Protein AF-M0MT08-F1 (afdb_monomer_lite)

InterPro domains:
  IPR055684 Domain of unknown function DUF7260 [PF23921] (2-94)

pLDDT: mean 84.75, std 11.11, range [57.97, 98.0]

Organism: NCBI:txid1227456

Structure (mmCIF, N/CA/C/O backbone):
data_AF-M0MT08-F1
#
_entry.id   AF-M0MT08-F1
#
loop_
_atom_site.group_PDB
_atom_site.id
_atom_site.type_symbol
_atom_site.label_atom_id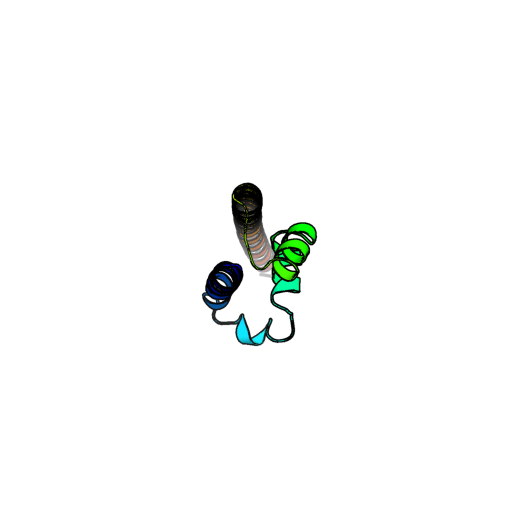
_atom_site.label_alt_id
_atom_site.label_comp_id
_atom_site.label_asym_id
_atom_site.label_entity_id
_atom_site.label_seq_id
_atom_site.pdbx_PDB_ins_code
_atom_site.Cartn_x
_atom_site.Cartn_y
_atom_site.Cartn_z
_atom_site.occupancy
_atom_site.B_iso_or_equiv
_atom_site.auth_seq_id
_atom_site.auth_comp_id
_atom_site.auth_asym_id
_atom_site.auth_atom_id
_atom_site.pdbx_PDB_model_num
ATOM 1 N N . MET A 1 1 ? 16.582 -10.942 -11.932 1.00 72.19 1 MET A N 1
ATOM 2 C CA . MET A 1 1 ? 16.510 -9.639 -11.219 1.00 72.19 1 MET A CA 1
ATOM 3 C C . MET A 1 1 ? 15.065 -9.329 -10.863 1.00 72.19 1 MET A C 1
ATOM 5 O O . MET A 1 1 ? 14.797 -9.152 -9.687 1.00 72.19 1 MET A O 1
ATOM 9 N N . VAL A 1 2 ? 14.155 -9.330 -11.844 1.00 79.88 2 VAL A N 1
ATOM 10 C CA . VAL A 1 2 ? 12.704 -9.166 -11.630 1.00 79.88 2 VAL A CA 1
ATOM 11 C C . VAL A 1 2 ? 12.132 -10.197 -10.657 1.00 79.88 2 VAL A C 1
ATOM 13 O O . VAL A 1 2 ? 11.512 -9.804 -9.682 1.00 79.88 2 VAL A O 1
ATOM 16 N N . GLU A 1 3 ? 12.502 -11.469 -10.804 1.00 81.81 3 GLU A N 1
ATOM 17 C CA . GLU A 1 3 ? 12.125 -12.543 -9.868 1.00 81.81 3 GLU A CA 1
ATOM 18 C C . GLU A 1 3 ? 12.474 -12.235 -8.396 1.00 81.81 3 GLU A C 1
ATOM 20 O O . GLU A 1 3 ? 11.737 -12.583 -7.486 1.00 81.81 3 GLU A O 1
ATOM 25 N N . ARG A 1 4 ? 13.573 -11.511 -8.123 1.00 84.81 4 ARG A N 1
ATOM 26 C CA . ARG A 1 4 ? 13.910 -11.107 -6.743 1.00 84.81 4 ARG A CA 1
ATOM 27 C C . ARG A 1 4 ? 12.969 -10.031 -6.204 1.00 84.81 4 ARG A C 1
ATOM 29 O O . ARG A 1 4 ? 12.756 -9.983 -5.000 1.00 84.81 4 ARG A O 1
ATOM 36 N N . ILE A 1 5 ? 12.466 -9.153 -7.071 1.00 81.38 5 ILE A N 1
ATOM 37 C CA . ILE A 1 5 ? 11.478 -8.128 -6.708 1.00 81.38 5 ILE A CA 1
ATOM 38 C C . ILE A 1 5 ? 10.132 -8.799 -6.460 1.00 81.38 5 ILE A C 1
ATOM 40 O O . ILE A 1 5 ? 9.492 -8.506 -5.459 1.00 81.38 5 ILE A O 1
ATOM 44 N N . GLU A 1 6 ? 9.746 -9.722 -7.337 1.00 83.06 6 GLU A N 1
ATOM 45 C CA . GLU A 1 6 ? 8.537 -10.535 -7.201 1.00 83.06 6 GLU A CA 1
ATOM 46 C C . GLU A 1 6 ? 8.548 -11.327 -5.891 1.00 83.06 6 GLU A C 1
ATOM 48 O O . GLU A 1 6 ? 7.615 -11.196 -5.105 1.00 83.06 6 GLU A O 1
ATOM 53 N N . ASN A 1 7 ? 9.641 -12.035 -5.591 1.00 84.56 7 ASN A N 1
ATOM 54 C CA . ASN A 1 7 ? 9.786 -12.774 -4.336 1.00 84.56 7 ASN A CA 1
ATOM 55 C C . ASN A 1 7 ? 9.740 -11.851 -3.116 1.00 84.56 7 ASN A C 1
ATOM 57 O O . ASN A 1 7 ? 9.002 -12.129 -2.182 1.00 84.56 7 ASN A O 1
ATOM 61 N N . ALA A 1 8 ? 10.472 -10.731 -3.124 1.00 84.38 8 ALA A N 1
ATOM 62 C CA . ALA A 1 8 ? 10.457 -9.794 -2.000 1.00 84.38 8 ALA A CA 1
ATOM 63 C C . ALA A 1 8 ? 9.064 -9.180 -1.775 1.00 84.38 8 ALA A C 1
ATOM 65 O O . ALA A 1 8 ? 8.632 -9.007 -0.640 1.00 84.38 8 ALA A O 1
ATOM 66 N N . PHE A 1 9 ? 8.347 -8.862 -2.852 1.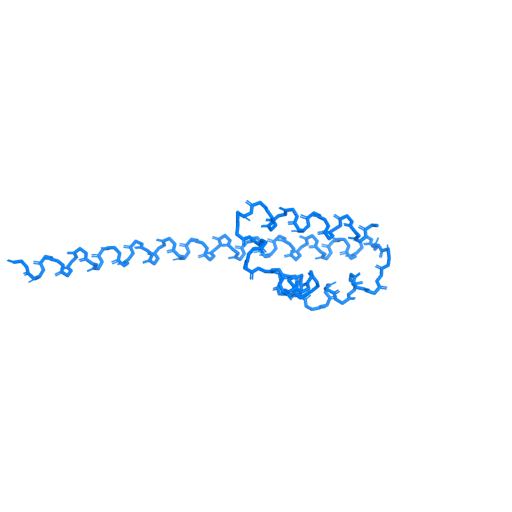00 80.75 9 PHE A N 1
ATOM 67 C CA . PHE A 1 9 ? 6.978 -8.363 -2.778 1.00 80.75 9 PHE A CA 1
ATOM 68 C C . PHE A 1 9 ? 6.025 -9.436 -2.240 1.00 80.75 9 PHE A C 1
ATOM 70 O O . PHE A 1 9 ? 5.241 -9.177 -1.329 1.00 80.75 9 PHE A O 1
ATOM 77 N N . GLN A 1 10 ? 6.144 -10.664 -2.737 1.00 79.88 10 GLN A N 1
ATOM 78 C CA . GLN A 1 10 ? 5.358 -11.789 -2.255 1.00 79.88 10 GLN A CA 1
ATOM 79 C C . GLN A 1 10 ? 5.655 -12.101 -0.782 1.00 79.88 10 GLN A C 1
ATOM 81 O O . GLN A 1 10 ? 4.722 -12.346 -0.034 1.00 79.88 10 GLN A O 1
ATOM 86 N N . GLU A 1 11 ? 6.906 -12.019 -0.329 1.00 81.12 11 GLU A N 1
ATOM 87 C CA . GLU A 1 11 ? 7.276 -12.168 1.085 1.00 81.12 11 GLU A CA 1
ATOM 88 C C . GLU A 1 11 ? 6.589 -11.120 1.972 1.00 81.12 11 GLU A C 1
ATOM 90 O O . GLU A 1 11 ? 6.066 -11.477 3.022 1.00 81.12 11 GLU A O 1
ATOM 95 N N . THR A 1 12 ? 6.505 -9.852 1.541 1.00 76.31 12 THR A N 1
ATOM 96 C CA . THR A 1 12 ? 5.788 -8.819 2.320 1.00 76.31 12 THR A CA 1
ATOM 97 C C . THR A 1 12 ? 4.292 -9.085 2.451 1.00 76.31 12 THR A C 1
ATOM 99 O O . THR A 1 12 ? 3.667 -8.647 3.413 1.00 76.31 12 THR A O 1
ATOM 102 N N . LEU A 1 13 ? 3.722 -9.801 1.488 1.00 73.38 13 LEU A N 1
ATOM 103 C CA . LEU A 1 13 ? 2.314 -10.163 1.471 1.00 73.38 13 LEU A CA 1
ATOM 104 C C . LEU A 1 13 ? 2.066 -11.461 2.251 1.00 73.38 13 LEU A C 1
ATOM 106 O O . LEU A 1 13 ? 1.140 -11.527 3.053 1.00 73.38 13 LEU A O 1
ATOM 110 N N . LEU A 1 14 ? 2.941 -12.456 2.097 1.00 61.31 14 LEU A N 1
ATOM 111 C CA . LEU A 1 14 ? 2.907 -13.733 2.814 1.00 61.31 14 LEU A CA 1
ATOM 112 C C . LEU A 1 14 ? 3.268 -13.622 4.303 1.00 61.31 14 LEU A C 1
ATOM 114 O O . LEU A 1 14 ? 2.958 -14.541 5.055 1.00 61.31 14 LEU A O 1
ATOM 118 N N . ASP A 1 15 ? 3.863 -12.512 4.749 1.00 63.16 15 ASP A N 1
ATOM 119 C CA . ASP A 1 15 ? 3.986 -12.186 6.181 1.00 63.16 15 ASP A CA 1
ATOM 120 C C . ASP A 1 15 ? 2.610 -11.935 6.841 1.00 63.16 15 ASP A C 1
ATOM 122 O O . ASP A 1 15 ? 2.485 -11.877 8.063 1.00 63.16 15 ASP A O 1
ATOM 126 N N . THR A 1 16 ? 1.536 -11.845 6.044 1.00 60.66 16 THR A N 1
ATOM 127 C CA . THR A 1 16 ? 0.157 -11.902 6.538 1.00 60.66 16 THR A CA 1
ATOM 128 C C . THR A 1 16 ? -0.416 -13.310 6.369 1.00 60.66 16 THR A C 1
ATOM 130 O O . THR A 1 16 ? -0.458 -13.868 5.273 1.00 60.66 16 THR A O 1
ATOM 133 N N . ASN A 1 17 ? -0.903 -13.884 7.472 1.00 59.88 17 ASN A N 1
ATOM 134 C CA . ASN A 1 17 ? -1.355 -15.280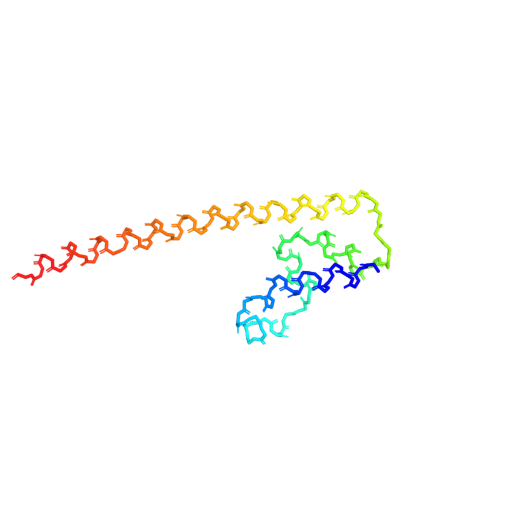 7.588 1.00 59.88 17 ASN A CA 1
ATOM 135 C C . ASN A 1 17 ? -2.518 -15.674 6.640 1.00 59.88 17 ASN A C 1
ATOM 137 O O . ASN A 1 17 ? -2.908 -16.836 6.618 1.00 59.88 17 ASN A O 1
ATOM 141 N N . HIS A 1 18 ? -3.086 -14.720 5.890 1.00 61.09 18 HIS A N 1
ATOM 142 C CA . HIS A 1 18 ? -4.284 -14.880 5.054 1.00 61.09 18 HIS A CA 1
ATOM 143 C C . HIS A 1 18 ? -4.046 -14.621 3.561 1.00 61.09 18 HIS A C 1
ATOM 145 O O . HIS A 1 18 ? -4.956 -14.825 2.759 1.00 61.09 18 HIS A O 1
ATOM 151 N N . TYR A 1 19 ? -2.843 -14.204 3.149 1.00 61.22 19 TYR A N 1
ATOM 152 C CA . TYR A 1 19 ? -2.618 -13.805 1.757 1.00 61.22 19 TYR A CA 1
ATOM 153 C C . TYR A 1 19 ? -2.850 -14.949 0.761 1.00 61.22 19 TYR A C 1
ATOM 155 O O . TYR A 1 19 ? -3.458 -14.751 -0.287 1.00 61.22 19 TYR A O 1
ATOM 163 N N . ALA A 1 20 ? -2.421 -16.165 1.109 1.00 61.25 20 ALA A N 1
ATOM 164 C CA . ALA A 1 20 ? -2.617 -17.343 0.267 1.00 61.25 20 ALA A CA 1
ATOM 165 C C . ALA A 1 20 ? -4.092 -17.764 0.128 1.00 61.25 20 ALA A C 1
ATOM 167 O O . ALA A 1 20 ? -4.417 -18.447 -0.835 1.00 61.25 20 ALA A O 1
ATOM 168 N N . ASP A 1 21 ? -4.971 -17.354 1.046 1.00 65.25 21 ASP A N 1
ATOM 169 C CA . ASP A 1 21 ? -6.397 -17.696 1.010 1.00 65.25 21 ASP A CA 1
ATOM 170 C C . ASP A 1 21 ? -7.235 -16.589 0.346 1.00 65.25 21 ASP A C 1
ATOM 172 O O . ASP A 1 21 ? -8.189 -16.887 -0.369 1.00 65.25 21 ASP A O 1
ATOM 176 N N . GLU A 1 22 ? -6.873 -15.315 0.541 1.00 62.31 22 GLU A N 1
ATOM 177 C CA . GLU A 1 22 ? -7.611 -14.165 -0.009 1.00 62.31 22 GLU A CA 1
ATOM 178 C C . GLU A 1 22 ? -7.142 -13.726 -1.406 1.00 62.31 22 GLU A C 1
ATOM 180 O O . GLU A 1 22 ? -7.935 -13.167 -2.162 1.00 62.31 22 GLU A O 1
ATOM 185 N N . TYR A 1 23 ? -5.877 -13.970 -1.773 1.00 61.78 23 TYR A N 1
ATOM 186 C CA . TYR A 1 23 ? -5.262 -13.395 -2.981 1.00 61.78 23 TYR A CA 1
ATOM 187 C C . TYR A 1 23 ? -4.733 -14.431 -3.984 1.00 61.78 23 TYR A C 1
ATOM 189 O O . TYR A 1 23 ? -4.112 -14.047 -4.975 1.00 61.78 23 TYR A O 1
ATOM 197 N N . ASN A 1 24 ? -4.985 -15.731 -3.780 1.00 61.44 24 ASN A N 1
ATOM 198 C CA . ASN A 1 24 ? -4.445 -16.801 -4.638 1.00 61.44 24 ASN A CA 1
ATOM 199 C C . ASN A 1 24 ? -4.881 -16.707 -6.110 1.00 61.44 24 ASN A C 1
ATOM 201 O O . ASN A 1 24 ? -4.182 -17.190 -6.999 1.00 61.44 24 ASN A O 1
ATOM 205 N N . ASP A 1 25 ? -6.041 -16.096 -6.362 1.00 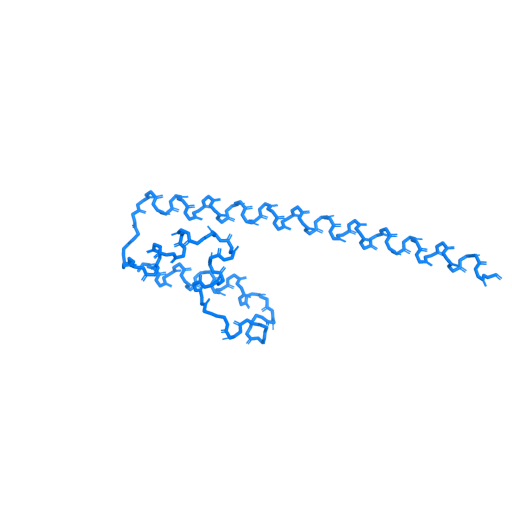65.19 25 ASP A N 1
ATOM 206 C CA . ASP A 1 25 ? -6.606 -15.975 -7.706 1.00 65.19 25 ASP A CA 1
ATOM 207 C C . ASP A 1 25 ? -6.068 -14.755 -8.477 1.00 65.19 25 ASP A C 1
ATOM 209 O O . ASP A 1 25 ? -6.211 -14.694 -9.700 1.00 65.19 25 ASP A O 1
ATOM 213 N N . ALA A 1 26 ? -5.431 -13.794 -7.796 1.00 69.62 26 ALA A N 1
ATOM 214 C CA . ALA A 1 26 ? -4.876 -12.598 -8.425 1.00 69.62 26 ALA A CA 1
ATOM 215 C C . ALA A 1 26 ? -3.445 -12.846 -8.924 1.00 69.62 26 ALA A C 1
ATOM 217 O O . ALA A 1 26 ? -2.589 -13.391 -8.221 1.00 69.62 26 ALA A O 1
ATOM 218 N N . SER A 1 27 ? -3.142 -12.400 -10.144 1.00 82.88 27 SER A N 1
ATOM 219 C CA . SER A 1 27 ? -1.765 -12.434 -10.643 1.00 82.88 27 SER A CA 1
ATOM 220 C C . SER A 1 27 ? -0.879 -11.500 -9.815 1.00 82.88 27 SER A C 1
ATOM 222 O O . SER A 1 27 ? -1.279 -10.382 -9.498 1.00 82.88 27 SER A O 1
ATOM 224 N N . ILE A 1 28 ? 0.381 -11.880 -9.570 1.00 81.62 28 ILE A N 1
ATOM 225 C CA . ILE A 1 28 ? 1.361 -11.004 -8.905 1.00 81.62 28 ILE A CA 1
ATOM 226 C C . ILE A 1 28 ? 1.445 -9.607 -9.545 1.00 81.62 28 ILE A C 1
ATOM 228 O O . ILE A 1 28 ? 1.613 -8.610 -8.848 1.00 81.62 28 ILE A O 1
ATOM 232 N N . TYR A 1 29 ? 1.256 -9.499 -10.865 1.00 87.75 29 TYR A N 1
ATOM 233 C CA . TYR A 1 29 ? 1.265 -8.212 -11.563 1.00 87.75 29 TYR A CA 1
ATOM 234 C C . TYR A 1 29 ? -0.004 -7.385 -11.351 1.00 87.75 29 TYR A C 1
ATOM 236 O O . TYR A 1 29 ? 0.064 -6.163 -11.453 1.00 87.75 29 TYR A O 1
ATOM 244 N N . GLU A 1 30 ? -1.144 -8.014 -11.064 1.00 86.62 30 GLU A N 1
ATOM 245 C CA . GLU A 1 30 ? -2.371 -7.304 -10.685 1.00 86.62 30 GLU A CA 1
ATOM 246 C C . GLU A 1 30 ? -2.204 -6.691 -9.298 1.00 86.62 30 GLU A C 1
ATOM 248 O O . GLU A 1 30 ? -2.474 -5.504 -9.119 1.00 86.62 30 GLU A O 1
ATOM 253 N N . THR A 1 31 ? -1.635 -7.445 -8.355 1.00 84.62 31 THR A N 1
ATOM 254 C CA . THR A 1 31 ? -1.317 -6.932 -7.018 1.00 84.62 31 THR A CA 1
ATOM 255 C C . THR A 1 31 ? -0.264 -5.823 -7.081 1.00 84.62 31 THR A C 1
ATOM 257 O O . THR A 1 31 ? -0.446 -4.763 -6.490 1.00 84.62 31 THR A O 1
ATOM 260 N N . ILE A 1 32 ? 0.804 -5.990 -7.870 1.00 87.88 32 ILE A N 1
ATOM 261 C CA . ILE A 1 32 ? 1.797 -4.924 -8.092 1.00 87.88 32 ILE A CA 1
ATOM 262 C C . ILE A 1 32 ? 1.156 -3.695 -8.751 1.00 87.88 32 ILE A C 1
ATOM 264 O O . ILE A 1 32 ? 1.513 -2.569 -8.410 1.00 87.88 32 ILE A O 1
ATOM 268 N N . ALA A 1 33 ? 0.226 -3.872 -9.692 1.00 90.56 33 ALA A N 1
ATOM 269 C CA . ALA A 1 33 ? -0.457 -2.751 -10.333 1.00 90.56 33 ALA A CA 1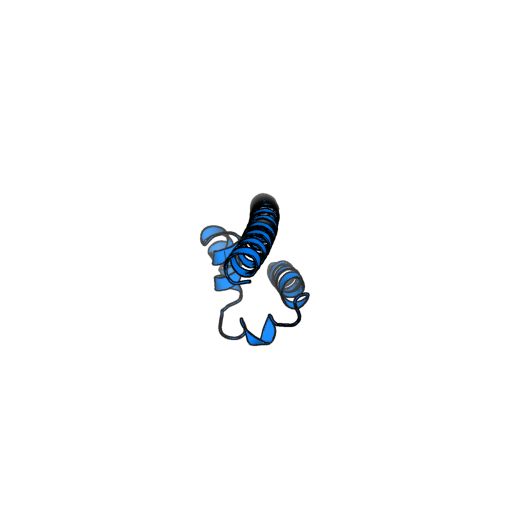
ATOM 270 C C . ALA A 1 33 ? -1.352 -1.987 -9.352 1.00 90.56 33 ALA A C 1
ATOM 272 O O . ALA A 1 33 ? -1.405 -0.760 -9.427 1.00 90.56 33 ALA A O 1
ATOM 273 N N . ALA A 1 34 ? -2.026 -2.692 -8.444 1.00 86.00 34 ALA A N 1
ATOM 274 C CA . ALA A 1 34 ? -2.821 -2.080 -7.385 1.00 86.00 34 ALA A CA 1
ATOM 275 C C . ALA A 1 34 ? -1.944 -1.292 -6.397 1.00 86.00 34 ALA A C 1
ATOM 277 O O . ALA A 1 34 ? -2.325 -0.208 -5.968 1.00 86.00 34 ALA A O 1
ATOM 278 N N . GLU A 1 35 ? -0.757 -1.812 -6.083 1.00 84.56 35 GLU A N 1
ATOM 279 C CA . GLU A 1 35 ? 0.131 -1.259 -5.056 1.00 84.56 35 GLU A CA 1
ATOM 280 C C . GLU A 1 35 ? 1.059 -0.151 -5.563 1.00 84.56 35 GLU A C 1
ATOM 282 O O . GLU A 1 35 ? 1.227 0.886 -4.925 1.00 84.56 35 GLU A O 1
ATOM 287 N N . PHE A 1 36 ? 1.698 -0.364 -6.712 1.00 88.56 36 PHE A N 1
ATOM 288 C CA . PHE A 1 36 ? 2.729 0.521 -7.266 1.00 88.56 36 PHE A CA 1
ATOM 289 C C . PHE A 1 36 ? 2.287 1.197 -8.568 1.00 88.56 36 PHE A C 1
ATOM 291 O O . PHE A 1 36 ? 3.026 1.989 -9.156 1.00 88.56 36 PHE A O 1
ATOM 298 N N . GLY A 1 37 ? 1.072 0.912 -9.024 1.00 90.31 37 GLY A N 1
ATOM 299 C CA . GLY A 1 37 ? 0.505 1.470 -10.239 1.00 90.31 37 GLY A CA 1
ATOM 300 C C . GLY A 1 37 ? 0.782 0.628 -11.494 1.00 90.31 37 GLY A C 1
ATOM 301 O O . GLY A 1 37 ? 1.759 -0.127 -11.583 1.00 90.31 37 GLY A O 1
ATOM 302 N N . PRO A 1 38 ? -0.056 0.793 -12.534 1.00 91.44 38 PRO A N 1
ATOM 303 C CA . PRO A 1 38 ? -0.045 -0.061 -13.722 1.00 91.44 38 PRO A CA 1
ATOM 304 C C . PRO A 1 38 ? 1.231 0.076 -14.562 1.00 91.44 38 PRO A C 1
ATOM 306 O O . PRO A 1 38 ? 1.643 -0.881 -15.215 1.00 91.44 38 PRO A O 1
ATOM 309 N N . ALA A 1 39 ? 1.884 1.243 -14.538 1.00 90.31 39 ALA A N 1
ATOM 310 C CA . ALA A 1 39 ? 3.120 1.473 -15.282 1.00 90.31 39 ALA A CA 1
ATOM 311 C C . ALA A 1 39 ? 4.270 0.597 -14.760 1.00 90.31 39 ALA A C 1
ATOM 313 O O . ALA A 1 39 ? 4.983 -0.020 -15.550 1.00 90.31 39 ALA A O 1
ATOM 314 N N . ILE A 1 40 ? 4.418 0.492 -13.436 1.00 90.00 40 ILE A N 1
ATOM 315 C CA . ILE A 1 40 ? 5.466 -0.322 -12.810 1.00 90.00 40 ILE A CA 1
ATOM 316 C C . ILE A 1 40 ? 5.207 -1.808 -13.065 1.00 90.00 40 ILE A C 1
ATOM 318 O O . ILE A 1 40 ? 6.118 -2.519 -13.491 1.00 90.00 40 ILE A O 1
ATOM 322 N N . ALA A 1 41 ? 3.960 -2.261 -12.905 1.00 90.75 41 ALA A N 1
ATOM 323 C CA . ALA A 1 41 ? 3.573 -3.637 -13.214 1.00 90.75 41 ALA A CA 1
ATOM 324 C C . ALA A 1 41 ? 3.857 -4.010 -14.678 1.00 90.75 41 ALA A C 1
ATOM 326 O O . ALA A 1 41 ? 4.412 -5.073 -14.959 1.00 90.75 41 ALA A O 1
ATOM 327 N N . HIS A 1 42 ? 3.526 -3.118 -15.616 1.00 89.94 42 HIS A N 1
ATOM 328 C CA . HIS A 1 42 ? 3.773 -3.332 -17.039 1.00 89.94 42 HIS A CA 1
ATOM 329 C C . HIS A 1 42 ? 5.265 -3.478 -17.349 1.00 89.94 42 HIS A C 1
ATOM 331 O O . HIS A 1 42 ? 5.666 -4.409 -18.049 1.00 89.94 42 HIS A O 1
ATOM 337 N N . VAL A 1 43 ? 6.093 -2.587 -16.799 1.00 89.25 43 VAL A N 1
ATOM 338 C CA . VAL A 1 43 ? 7.542 -2.618 -17.015 1.00 89.25 43 VAL A CA 1
ATOM 339 C C . VAL A 1 43 ? 8.155 -3.885 -16.418 1.00 89.25 43 VAL A C 1
ATOM 341 O O . VAL A 1 43 ? 8.959 -4.530 -17.092 1.00 89.25 43 VAL A O 1
ATOM 344 N N . LEU A 1 44 ? 7.755 -4.285 -15.208 1.00 87.38 44 LEU A N 1
ATOM 345 C CA . LEU A 1 44 ? 8.238 -5.521 -14.582 1.00 87.38 44 LEU A CA 1
ATOM 346 C C . LEU A 1 44 ? 7.864 -6.764 -15.395 1.00 87.38 44 LEU A C 1
ATOM 348 O O . LEU A 1 44 ? 8.704 -7.636 -15.584 1.00 87.38 44 LEU A O 1
ATOM 352 N N . ARG A 1 45 ? 6.653 -6.806 -15.958 1.00 88.50 45 ARG A N 1
ATOM 353 C CA . ARG A 1 45 ? 6.191 -7.927 -16.789 1.00 88.50 45 ARG A CA 1
ATOM 354 C C . ARG A 1 45 ? 6.964 -8.074 -18.106 1.00 88.50 45 ARG A C 1
ATOM 356 O O . ARG A 1 45 ? 7.068 -9.178 -18.633 1.00 88.50 45 ARG A O 1
ATOM 363 N N . GLN A 1 46 ? 7.452 -6.974 -18.679 1.00 86.75 46 GLN A N 1
ATOM 364 C CA . GLN A 1 46 ? 8.102 -6.973 -19.997 1.00 86.75 46 GLN A CA 1
ATOM 365 C C . GLN A 1 46 ? 9.625 -7.100 -19.952 1.00 86.75 46 GLN A C 1
ATOM 367 O O . GLN A 1 46 ? 10.232 -7.493 -20.948 1.00 86.75 46 GLN A O 1
ATOM 372 N N . ASN A 1 47 ? 10.256 -6.735 -18.837 1.00 79.44 47 ASN A N 1
ATOM 373 C CA . ASN A 1 47 ? 11.707 -6.613 -18.761 1.00 79.44 47 ASN A CA 1
ATOM 374 C C . ASN A 1 47 ? 12.312 -7.735 -17.921 1.00 79.44 47 ASN A C 1
ATOM 376 O O . ASN A 1 47 ? 11.844 -8.038 -16.835 1.00 79.44 47 ASN A O 1
ATOM 380 N N . THR A 1 48 ? 13.424 -8.309 -18.375 1.00 74.69 48 THR A N 1
ATOM 381 C CA . THR A 1 48 ? 14.228 -9.257 -17.580 1.00 74.69 48 THR A CA 1
ATOM 382 C C . THR A 1 48 ? 15.302 -8.553 -16.738 1.00 74.69 48 THR A C 1
ATOM 384 O O . THR A 1 48 ? 15.858 -9.134 -15.796 1.00 74.69 48 THR A O 1
ATOM 387 N N . HIS A 1 49 ? 15.565 -7.276 -17.040 1.00 81.75 49 HIS A N 1
ATOM 388 C CA . HIS A 1 49 ? 16.573 -6.432 -16.406 1.00 81.75 49 HIS A CA 1
ATOM 389 C C . HIS A 1 49 ? 15.954 -5.160 -15.823 1.00 81.75 49 HIS A C 1
ATOM 391 O O . HIS A 1 49 ? 15.063 -4.560 -16.413 1.00 81.75 49 HIS A O 1
ATOM 397 N N . ILE A 1 50 ? 16.470 -4.737 -14.669 1.00 82.81 50 ILE A N 1
ATOM 398 C CA . ILE A 1 50 ? 16.044 -3.519 -13.977 1.00 82.81 50 ILE A CA 1
ATOM 399 C C . ILE A 1 50 ? 17.137 -2.470 -14.152 1.00 82.81 50 ILE A C 1
ATOM 401 O O . ILE A 1 50 ? 18.281 -2.710 -13.763 1.00 82.81 50 ILE A O 1
ATOM 405 N N . SER A 1 51 ? 16.793 -1.323 -14.738 1.00 88.06 51 SER A N 1
ATOM 406 C CA . SER A 1 51 ? 17.691 -0.169 -14.774 1.00 88.06 51 SER A CA 1
ATOM 407 C C . SER A 1 51 ? 17.731 0.535 -13.407 1.00 88.06 51 SER A C 1
ATOM 409 O O . SER A 1 51 ? 16.770 0.432 -12.639 1.00 88.06 51 SER A O 1
ATOM 411 N N . PRO A 1 52 ? 18.799 1.287 -13.089 1.00 89.44 52 PRO A N 1
ATOM 412 C CA . PRO A 1 52 ? 18.867 2.078 -11.854 1.00 89.44 52 PRO A CA 1
ATOM 413 C C . PRO A 1 52 ? 17.700 3.069 -11.687 1.00 89.44 52 PRO A C 1
ATOM 415 O O . PRO A 1 52 ? 17.175 3.242 -10.586 1.00 89.44 52 PRO A O 1
ATOM 418 N N . ASP A 1 53 ? 17.241 3.671 -12.786 1.00 89.69 53 ASP A N 1
ATOM 419 C CA . ASP A 1 53 ? 16.113 4.611 -12.773 1.00 89.69 53 ASP A CA 1
ATOM 420 C C . ASP A 1 53 ? 14.794 3.907 -12.434 1.00 89.69 53 ASP A C 1
ATOM 422 O O . ASP A 1 53 ? 13.998 4.394 -11.625 1.00 89.69 53 ASP A O 1
ATOM 426 N N . LEU A 1 54 ? 14.581 2.712 -12.996 1.00 86.25 54 LEU A N 1
ATOM 427 C CA . LEU A 1 54 ? 13.422 1.885 -12.674 1.00 86.25 54 LEU A CA 1
ATOM 428 C C . LEU A 1 54 ? 13.470 1.411 -11.218 1.00 86.25 54 LEU A C 1
ATOM 430 O O . LEU A 1 54 ? 12.450 1.430 -10.535 1.00 86.25 54 LEU A O 1
ATOM 434 N N . GLN A 1 55 ? 14.648 1.037 -10.717 1.00 88.81 55 GLN A N 1
ATOM 435 C CA . GLN A 1 55 ? 14.824 0.672 -9.312 1.00 88.81 55 GLN A CA 1
ATOM 436 C C . GLN A 1 55 ? 14.448 1.829 -8.377 1.00 88.81 55 GLN A C 1
ATOM 438 O O . GLN A 1 55 ? 13.745 1.613 -7.391 1.00 88.81 55 GLN A O 1
ATOM 443 N N . THR A 1 56 ? 14.883 3.049 -8.699 1.00 92.38 56 THR A N 1
ATOM 444 C CA . THR A 1 56 ? 14.535 4.260 -7.937 1.00 92.38 56 THR A CA 1
ATOM 445 C C . THR A 1 56 ? 13.028 4.499 -7.958 1.00 92.38 56 THR A C 1
ATOM 447 O O . THR A 1 56 ? 12.420 4.712 -6.913 1.00 92.38 56 THR A O 1
ATOM 450 N N . THR A 1 57 ? 12.411 4.353 -9.131 1.00 91.19 57 THR A N 1
ATOM 451 C CA . THR A 1 57 ? 10.961 4.501 -9.313 1.00 91.19 57 THR A CA 1
ATOM 452 C C . THR A 1 57 ? 10.169 3.494 -8.471 1.00 91.19 57 THR A C 1
ATOM 454 O O . THR A 1 57 ? 9.236 3.878 -7.770 1.00 91.19 57 THR A O 1
ATOM 457 N N . ILE A 1 58 ? 10.562 2.215 -8.480 1.00 88.19 58 ILE A N 1
ATOM 458 C CA . ILE A 1 58 ? 9.930 1.162 -7.666 1.00 88.19 58 ILE A CA 1
ATOM 459 C C . ILE A 1 58 ? 10.088 1.463 -6.173 1.00 88.19 58 ILE A C 1
ATOM 461 O O . ILE A 1 58 ? 9.133 1.334 -5.410 1.00 88.19 58 ILE A O 1
ATOM 465 N N . LEU A 1 59 ? 11.280 1.887 -5.750 1.00 90.81 59 LEU A N 1
ATOM 466 C CA . LEU A 1 59 ? 11.547 2.208 -4.351 1.00 90.81 59 LEU A CA 1
ATOM 467 C C . LEU A 1 59 ? 10.681 3.373 -3.857 1.00 90.81 59 LEU A C 1
ATOM 469 O O . LEU A 1 59 ? 10.172 3.331 -2.735 1.00 90.81 59 LEU A O 1
ATOM 473 N N . ASP A 1 60 ? 10.514 4.413 -4.666 1.00 93.50 60 ASP A N 1
ATOM 474 C CA . ASP A 1 60 ? 9.703 5.565 -4.283 1.00 93.50 60 ASP A CA 1
ATOM 475 C C . ASP A 1 60 ? 8.207 5.237 -4.273 1.00 93.50 60 ASP A C 1
ATOM 477 O O . ASP A 1 60 ? 7.516 5.634 -3.331 1.00 93.50 60 ASP A O 1
ATOM 481 N N . ALA A 1 61 ? 7.727 4.422 -5.219 1.00 91.00 61 ALA A N 1
ATOM 482 C CA . ALA A 1 61 ? 6.367 3.884 -5.186 1.00 91.00 61 ALA A CA 1
ATOM 483 C C . ALA A 1 61 ? 6.115 3.052 -3.916 1.00 91.00 61 ALA A C 1
ATOM 485 O O . ALA A 1 61 ? 5.129 3.276 -3.216 1.00 91.00 61 ALA A O 1
ATOM 486 N N . ALA A 1 62 ? 7.048 2.172 -3.542 1.00 88.81 62 ALA A N 1
ATOM 487 C CA . ALA A 1 62 ? 6.936 1.369 -2.326 1.00 88.81 62 ALA A CA 1
ATOM 488 C C . ALA A 1 62 ? 6.899 2.228 -1.048 1.00 88.81 62 ALA A C 1
ATOM 490 O O . ALA A 1 62 ? 6.083 1.991 -0.152 1.00 88.81 62 ALA A O 1
ATOM 491 N N . LYS A 1 63 ? 7.738 3.272 -0.961 1.00 92.12 63 LYS A N 1
ATOM 492 C CA . LYS A 1 63 ? 7.699 4.229 0.160 1.00 92.12 63 LYS A CA 1
ATOM 493 C C . LYS A 1 63 ? 6.372 4.977 0.225 1.00 92.12 63 LYS A C 1
ATOM 495 O O . LYS A 1 63 ? 5.893 5.243 1.328 1.00 92.12 63 LYS A O 1
ATOM 500 N N . GLN A 1 64 ? 5.813 5.354 -0.921 1.00 92.44 64 GLN A N 1
ATOM 501 C CA . GLN A 1 64 ? 4.537 6.057 -0.983 1.00 92.44 64 GLN A CA 1
ATOM 502 C C . GLN A 1 64 ? 3.395 5.152 -0.510 1.00 92.44 64 GLN A C 1
ATOM 504 O O . GLN A 1 64 ? 2.695 5.525 0.431 1.00 92.44 64 GLN A O 1
ATOM 509 N N . ALA A 1 65 ? 3.302 3.932 -1.043 1.00 88.44 65 ALA A N 1
ATOM 510 C CA . ALA A 1 65 ? 2.314 2.939 -0.621 1.00 88.44 65 ALA A CA 1
ATOM 511 C C . ALA A 1 65 ? 2.405 2.636 0.890 1.00 88.44 65 ALA A C 1
ATOM 513 O O . ALA A 1 65 ? 1.396 2.529 1.586 1.00 88.44 65 ALA A O 1
ATOM 514 N N . TYR A 1 66 ? 3.621 2.565 1.447 1.00 89.75 66 TYR A N 1
ATOM 515 C CA . TYR A 1 66 ? 3.820 2.425 2.894 1.00 89.75 66 TYR A CA 1
ATOM 516 C C . TYR A 1 66 ? 3.255 3.612 3.696 1.00 89.75 66 TYR A C 1
ATOM 518 O O . TYR A 1 66 ? 2.592 3.413 4.716 1.00 89.75 66 TYR A O 1
ATOM 526 N N . ARG A 1 67 ? 3.498 4.853 3.255 1.00 93.62 67 ARG A N 1
ATOM 527 C CA . ARG A 1 67 ? 2.975 6.056 3.930 1.00 93.62 67 ARG A CA 1
ATOM 528 C C . ARG A 1 67 ? 1.452 6.102 3.894 1.00 93.62 67 ARG A C 1
ATOM 530 O O . ARG A 1 67 ? 0.845 6.428 4.912 1.00 93.62 67 ARG A O 1
ATOM 537 N N . GLU A 1 68 ? 0.861 5.765 2.754 1.00 91.62 68 GLU A N 1
ATOM 538 C CA . GLU A 1 68 ? -0.590 5.718 2.567 1.00 91.62 68 GLU A CA 1
ATOM 539 C C . GLU A 1 68 ? -1.231 4.681 3.486 1.00 91.62 68 GLU A C 1
ATOM 541 O O . GLU A 1 68 ? -2.130 5.029 4.250 1.00 91.62 68 GLU A O 1
ATOM 546 N N . ARG A 1 69 ? -0.698 3.453 3.526 1.00 89.94 69 ARG A N 1
ATOM 547 C CA . ARG A 1 69 ? -1.159 2.417 4.463 1.00 89.94 69 ARG A CA 1
ATOM 548 C C . ARG A 1 69 ? -1.041 2.837 5.918 1.00 89.94 69 ARG A C 1
ATOM 550 O O . ARG A 1 69 ? -1.975 2.638 6.688 1.00 89.94 69 ARG A O 1
ATOM 557 N N . LYS A 1 70 ? 0.084 3.439 6.309 1.00 93.62 70 LYS A N 1
ATOM 558 C CA . LYS A 1 70 ? 0.270 3.906 7.687 1.00 93.62 70 LYS A CA 1
ATOM 559 C C . LYS A 1 70 ? -0.759 4.975 8.055 1.00 93.62 70 LYS A C 1
ATOM 561 O O . LYS A 1 70 ? -1.326 4.925 9.141 1.00 93.62 70 LYS A O 1
ATOM 566 N N . ALA A 1 71 ? -1.013 5.923 7.155 1.00 95.38 71 ALA A N 1
ATOM 567 C CA . ALA A 1 71 ? -2.043 6.931 7.363 1.00 95.38 71 ALA A CA 1
ATOM 568 C C . ALA A 1 71 ? -3.437 6.295 7.446 1.00 95.38 71 ALA A C 1
ATOM 570 O O . ALA A 1 71 ? -4.200 6.635 8.345 1.00 95.38 71 ALA A O 1
ATOM 571 N N . PHE A 1 72 ? -3.751 5.351 6.557 1.00 93.88 72 PHE A N 1
ATOM 572 C CA . PHE A 1 72 ? -5.028 4.645 6.548 1.00 93.88 72 PHE A CA 1
ATOM 573 C C . PHE A 1 72 ? -5.256 3.831 7.828 1.00 93.88 72 PHE A C 1
ATOM 575 O O . PHE A 1 72 ? -6.319 3.943 8.428 1.00 93.88 72 PHE A O 1
ATOM 582 N N . SER A 1 73 ? -4.242 3.113 8.321 1.00 96.06 73 SER A N 1
ATOM 583 C CA . SER A 1 73 ? -4.302 2.410 9.611 1.00 96.06 73 SER A CA 1
ATOM 584 C C . SER A 1 73 ? -4.630 3.365 10.758 1.00 96.06 73 SER A C 1
ATOM 586 O O . SER A 1 73 ? -5.514 3.081 11.554 1.00 96.06 73 SER A O 1
ATOM 588 N N . MET A 1 74 ? -3.991 4.539 10.804 1.00 96.56 74 MET A N 1
ATOM 589 C CA . MET A 1 74 ? -4.298 5.546 11.827 1.00 96.56 74 MET A CA 1
ATOM 590 C C . MET A 1 74 ? -5.739 6.068 11.735 1.00 96.56 74 MET A C 1
ATOM 592 O O . MET A 1 74 ? -6.312 6.469 12.746 1.00 96.56 74 MET A O 1
ATOM 596 N N . TRP A 1 75 ? -6.311 6.129 10.531 1.00 97.81 75 TRP A N 1
ATOM 597 C CA . TRP A 1 75 ? -7.718 6.483 10.343 1.00 97.81 75 TRP A CA 1
ATOM 598 C C . TRP A 1 75 ? -8.649 5.377 10.835 1.00 97.81 75 TRP A C 1
ATOM 600 O O . TRP A 1 75 ? -9.604 5.687 11.539 1.00 97.81 75 TRP A O 1
ATOM 610 N N . LEU A 1 76 ? -8.346 4.113 10.529 1.00 97.69 76 LEU A N 1
ATOM 611 C CA . LEU A 1 76 ? -9.110 2.966 11.023 1.00 97.69 76 LEU A CA 1
ATOM 612 C C . LEU A 1 76 ? -9.098 2.886 12.552 1.00 97.69 76 LEU A C 1
ATOM 614 O O . LEU A 1 76 ? -10.148 2.672 13.146 1.00 97.69 76 LEU A O 1
ATOM 618 N N . ASP A 1 77 ? -7.949 3.127 13.188 1.00 97.75 77 ASP A N 1
ATOM 619 C CA . ASP A 1 77 ? -7.846 3.140 14.651 1.00 97.75 77 ASP A CA 1
ATOM 620 C C . ASP A 1 77 ? -8.749 4.218 15.267 1.00 97.75 77 ASP A C 1
ATOM 622 O O . ASP A 1 77 ? -9.463 3.966 16.235 1.00 97.75 77 ASP A O 1
ATOM 626 N N . ARG A 1 78 ? -8.763 5.422 14.677 1.00 96.94 78 ARG A N 1
ATOM 627 C CA . ARG A 1 78 ? -9.639 6.517 15.124 1.00 96.94 78 ARG A CA 1
ATOM 628 C C . ARG A 1 78 ? -11.111 6.182 14.948 1.00 96.94 78 ARG A C 1
ATOM 630 O O . ARG A 1 78 ? -11.897 6.453 15.850 1.00 96.94 78 ARG A O 1
ATOM 637 N N . GLU A 1 79 ? -11.473 5.615 13.804 1.00 98.00 79 GLU A N 1
ATOM 638 C CA . GLU A 1 79 ? -12.850 5.212 13.529 1.00 98.00 79 GLU A CA 1
ATOM 639 C C . GLU A 1 79 ? -13.305 4.131 14.515 1.00 98.00 79 GLU A C 1
ATOM 641 O O . GLU A 1 79 ? -14.385 4.232 15.090 1.00 98.00 79 GLU A O 1
ATOM 646 N N . ALA A 1 80 ? -12.451 3.143 14.796 1.00 97.75 80 ALA A N 1
ATOM 647 C CA . ALA A 1 80 ? -12.733 2.100 15.774 1.00 97.75 80 ALA A CA 1
ATOM 648 C C . ALA A 1 80 ? -12.958 2.675 17.183 1.00 97.75 80 ALA A C 1
ATOM 650 O O . ALA A 1 80 ?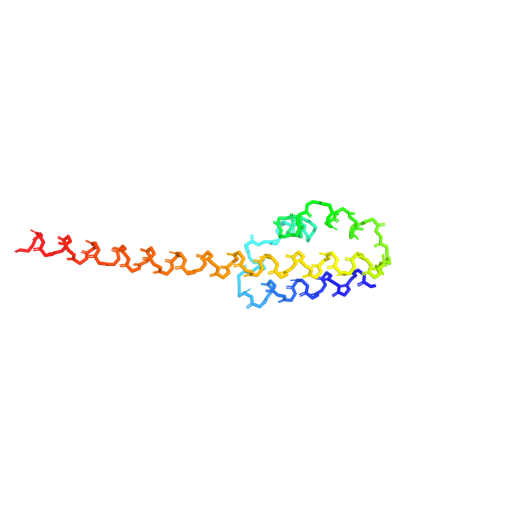 -13.914 2.284 17.853 1.00 97.75 80 ALA A O 1
ATOM 651 N N . THR A 1 81 ? -12.130 3.634 17.618 1.00 97.62 81 THR A N 1
ATOM 652 C CA . THR A 1 81 ? -12.347 4.357 18.882 1.00 97.62 81 THR A CA 1
ATOM 653 C C . THR A 1 81 ? -13.676 5.111 18.874 1.00 97.62 81 THR A C 1
ATOM 655 O O . THR A 1 81 ? -14.457 4.958 19.808 1.00 97.62 81 THR A O 1
ATOM 658 N N . SER A 1 82 ? -13.974 5.860 17.809 1.00 97.00 82 SER A N 1
ATOM 659 C CA . SER A 1 82 ? -15.222 6.627 17.697 1.00 97.00 82 SER A CA 1
ATOM 660 C C . SER A 1 82 ? -16.465 5.733 17.758 1.00 97.00 82 SER A C 1
ATOM 662 O O . SER A 1 82 ? -17.461 6.086 18.393 1.00 97.00 82 SER A O 1
ATOM 664 N N . LEU A 1 83 ? -16.424 4.570 17.103 1.00 97.69 83 LEU A N 1
ATOM 665 C CA . LEU A 1 83 ? -17.512 3.594 17.133 1.00 97.69 83 LEU A CA 1
ATOM 666 C C . LEU A 1 83 ? -17.687 2.985 18.528 1.00 97.69 83 LEU A C 1
ATOM 668 O O . LEU A 1 83 ? -18.822 2.827 18.973 1.00 97.69 83 LEU A O 1
ATOM 672 N N . ALA A 1 84 ? -16.589 2.681 19.226 1.00 96.75 84 ALA A N 1
ATOM 673 C CA . ALA A 1 84 ? -16.637 2.166 20.593 1.00 96.75 84 ALA A CA 1
ATOM 674 C C . ALA A 1 84 ? -17.249 3.186 21.569 1.00 96.75 84 ALA A C 1
ATOM 676 O O . ALA A 1 84 ? -18.149 2.831 22.326 1.00 96.75 84 ALA A O 1
ATOM 677 N N . GLU A 1 85 ? -16.832 4.455 21.491 1.00 96.19 85 GLU A N 1
ATOM 678 C CA . GLU A 1 85 ? -17.393 5.548 22.300 1.00 96.19 85 GLU A CA 1
ATOM 679 C C . GLU A 1 85 ? -18.891 5.748 22.021 1.00 96.19 85 GLU A C 1
ATOM 681 O O . GLU A 1 85 ? -19.692 5.904 22.942 1.00 96.19 85 GLU A O 1
ATOM 686 N N . THR A 1 86 ? -19.298 5.693 20.749 1.00 96.06 86 THR A N 1
ATOM 687 C CA . THR A 1 86 ? -20.714 5.821 20.365 1.00 96.06 86 THR A CA 1
ATOM 688 C C . THR A 1 86 ? -21.546 4.644 20.881 1.00 96.06 86 THR A C 1
ATOM 690 O O . THR A 1 86 ? -22.673 4.833 21.337 1.00 96.06 86 THR A O 1
ATOM 693 N N . ALA A 1 87 ? -21.006 3.424 20.826 1.00 94.75 87 ALA A N 1
ATOM 694 C CA . ALA A 1 87 ? -21.683 2.239 21.344 1.00 94.75 87 ALA A CA 1
ATOM 695 C C . ALA A 1 87 ? -21.878 2.304 22.869 1.00 94.75 87 ALA A C 1
ATOM 697 O O . ALA A 1 87 ? -22.939 1.916 23.361 1.00 94.75 87 ALA A O 1
ATOM 698 N N . GLU A 1 88 ? -20.895 2.829 23.606 1.00 93.75 88 GLU A N 1
ATOM 699 C CA . GLU A 1 88 ? -20.998 3.057 25.052 1.00 93.75 88 GLU A CA 1
ATOM 700 C C . GLU A 1 88 ? -22.090 4.087 25.378 1.00 93.75 88 GLU A C 1
ATOM 702 O O . GLU A 1 88 ? -22.977 3.803 26.180 1.00 93.75 88 GLU A O 1
ATOM 707 N N . GLN A 1 89 ? -22.110 5.223 24.671 1.00 92.88 89 GLN A N 1
ATOM 708 C CA . GLN A 1 89 ? -23.143 6.256 24.833 1.00 92.88 89 GLN A CA 1
ATOM 709 C C . GLN A 1 89 ? -24.559 5.735 24.559 1.00 92.88 89 GLN A C 1
ATOM 711 O O . GLN A 1 89 ? -25.501 6.105 25.256 1.00 92.88 89 GLN A O 1
ATOM 716 N N . LEU A 1 90 ? -24.730 4.875 23.552 1.00 93.38 90 LEU A N 1
ATOM 717 C CA . LEU A 1 90 ? -26.027 4.258 23.267 1.00 93.38 90 LEU A CA 1
ATOM 718 C C . LEU A 1 90 ? -26.479 3.334 24.406 1.00 93.38 90 LEU A C 1
ATOM 720 O O . LEU A 1 90 ? -27.645 3.381 24.792 1.00 93.38 90 LEU A O 1
ATOM 724 N N . CYS A 1 91 ? -25.565 2.552 24.990 1.00 90.06 91 CYS A N 1
ATOM 725 C CA . CYS A 1 91 ? -25.886 1.688 26.130 1.00 90.06 91 CYS A CA 1
ATOM 726 C C . CYS A 1 91 ? -26.323 2.483 27.370 1.00 90.06 91 CYS A C 1
ATOM 728 O O . CYS A 1 91 ? -27.169 2.005 28.120 1.00 90.06 91 CYS A O 1
ATOM 730 N N . GLU A 1 92 ? -25.774 3.682 27.588 1.00 85.19 92 GLU A N 1
ATOM 731 C CA . GLU A 1 92 ? -26.182 4.559 28.695 1.00 85.19 92 GLU A CA 1
ATOM 732 C C . GLU A 1 92 ? -27.597 5.135 28.525 1.00 85.19 92 GLU A C 1
ATOM 734 O O . GLU A 1 92 ? -28.256 5.424 29.520 1.00 85.19 92 GLU A O 1
ATOM 739 N N . ILE A 1 93 ? -28.072 5.313 27.288 1.00 81.00 93 ILE A N 1
ATOM 740 C CA . ILE A 1 93 ? -29.412 5.855 27.001 1.00 81.00 93 ILE A CA 1
ATOM 741 C C . ILE A 1 93 ? -30.499 4.779 27.146 1.00 81.00 93 ILE A C 1
ATOM 743 O O . ILE A 1 93 ? -31.627 5.097 27.522 1.00 81.00 93 ILE A O 1
ATOM 747 N N . ASP A 1 94 ? -30.167 3.520 26.851 1.00 71.56 94 ASP A N 1
ATOM 748 C CA . ASP A 1 94 ? -31.094 2.383 26.918 1.00 71.56 94 ASP A CA 1
ATOM 749 C C . ASP A 1 94 ? -31.239 1.772 28.335 1.00 71.56 94 ASP A C 1
ATOM 751 O O . ASP A 1 94 ? -32.037 0.845 28.519 1.00 71.56 94 ASP A O 1
ATOM 755 N N . ALA A 1 95 ? -30.486 2.264 29.329 1.00 57.97 95 ALA A N 1
ATOM 756 C CA . ALA A 1 95 ? -30.463 1.788 30.722 1.00 57.97 95 ALA A CA 1
ATOM 757 C C . ALA A 1 95 ? -31.372 2.601 31.665 1.00 57.97 95 ALA A C 1
ATOM 759 O O . ALA A 1 95 ? -31.996 1.969 32.554 1.00 57.97 95 ALA A O 1
#

Radius of gyration: 19.18 Å; chains: 1; bounding box: 50×25×51 Å

Foldseek 3Di:
DLVVVLVVVVVVQVVDVCCCPPPVPPDSLNVCCVQQNNVLSVCSVPDPDADPVNVVSSVVSNVVSVVVVVVVVVVVVVVVVVVVVVVVVVVVVVD

Sequence (95 aa):
MVERIENAFQETLLDTNHYADEYNDASIYETIAAEFGPAIAHVLRQNTHISPDLQTTILDAAKQAYRERKAFSMWLDREATSLAETAEQLCEIDA

Secondary structure (DSSP, 8-state):
-HHHHHHHHHHHHHTSTTHHHHSTTS-HHHHHHHHH-HHHHHHHHH-SS--HHHHHHHHHHHHHHHHHHHHHHHHHHHHHHHHHHHHHHHHHH--